Protein AF-A0A3B4A2V1-F1 (afdb_monomer_lite)

InterPro doma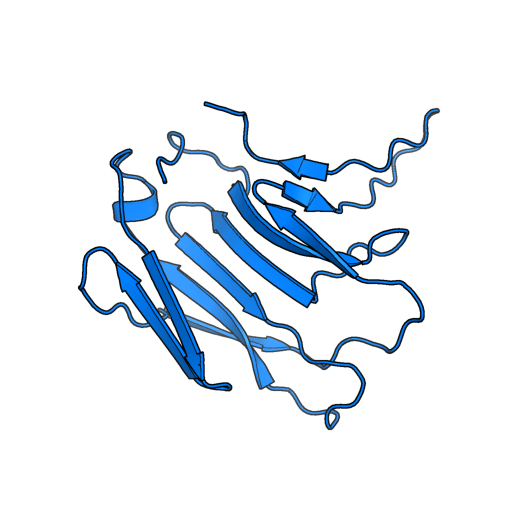ins:
  IPR013320 Concanavalin A-like lectin/glucanase domain superfamily [SSF49899] (9-114)

Foldseek 3Di:
DFADAPPQDKWWFKFKAFPDDDQGTCWTWIDHPQKIKIAHAAAQPDPFDWAWGIFIFRHVVNHPRDDWDWDWDPPPPDIWIDINRDTTHTPDTGTDTHDHDDPTDIDMDGQWGFDDDDDPDDDDDRDTDGDDDD

Structure (mmCIF, N/CA/C/O backbone):
data_AF-A0A3B4A2V1-F1
#
_entry.id   AF-A0A3B4A2V1-F1
#
loop_
_atom_site.group_PDB
_atom_site.id
_atom_site.type_symbol
_atom_site.label_atom_id
_atom_site.label_alt_id
_atom_site.label_comp_id
_atom_site.label_asym_id
_atom_site.label_entity_id
_atom_site.label_seq_id
_atom_site.pdbx_PDB_ins_code
_atom_site.Cartn_x
_atom_site.Cartn_y
_atom_site.Cartn_z
_atom_site.occupancy
_atom_site.B_iso_or_equiv
_atom_site.auth_seq_id
_atom_site.auth_comp_id
_atom_site.auth_asym_id
_atom_site.auth_atom_id
_atom_site.pdbx_PDB_model_num
ATOM 1 N N . MET A 1 1 ? -6.634 9.029 7.904 1.00 63.88 1 MET A N 1
ATOM 2 C CA . MET A 1 1 ? -7.527 9.180 6.728 1.00 63.88 1 MET A CA 1
ATOM 3 C C . MET A 1 1 ? -8.879 8.585 7.078 1.00 63.88 1 MET A C 1
ATOM 5 O O . MET A 1 1 ? -8.893 7.693 7.912 1.00 63.88 1 MET A O 1
ATOM 9 N N . ARG A 1 2 ? -9.983 9.081 6.507 1.00 62.19 2 ARG A N 1
ATOM 10 C CA . ARG A 1 2 ? -11.328 8.539 6.753 1.00 62.19 2 ARG A CA 1
ATOM 11 C C . ARG A 1 2 ? -11.772 7.699 5.555 1.00 62.19 2 ARG A C 1
ATOM 13 O O . ARG A 1 2 ? -11.756 8.213 4.442 1.00 62.19 2 ARG A O 1
ATOM 20 N N . HIS A 1 3 ? -12.169 6.452 5.787 1.00 64.88 3 HIS A N 1
ATOM 21 C CA . HIS A 1 3 ? -12.595 5.513 4.741 1.00 64.88 3 HIS A CA 1
ATOM 22 C C . HIS A 1 3 ? -14.117 5.507 4.541 1.00 64.88 3 HIS A C 1
ATOM 24 O O . HIS A 1 3 ? -14.880 5.769 5.481 1.00 64.88 3 HIS A O 1
ATOM 30 N N . GLY A 1 4 ? -14.570 5.228 3.315 1.00 53.62 4 GLY A N 1
ATOM 31 C CA . GLY A 1 4 ? -15.993 5.158 2.979 1.00 53.62 4 GLY A CA 1
ATOM 32 C C . GLY A 1 4 ? -16.671 3.879 3.507 1.00 53.62 4 GLY A C 1
ATOM 33 O O . GLY A 1 4 ? -16.015 2.861 3.719 1.00 53.62 4 GLY A O 1
ATOM 34 N N . PRO A 1 5 ? -17.999 3.877 3.740 1.00 44.62 5 PRO A N 1
ATOM 35 C CA . PRO A 1 5 ? -18.718 2.662 4.124 1.00 44.62 5 PRO A CA 1
ATOM 36 C C . PRO A 1 5 ? -18.693 1.612 3.012 1.00 44.62 5 PRO A C 1
ATOM 38 O O . PRO A 1 5 ? -19.208 1.869 1.929 1.00 44.62 5 PRO A O 1
ATOM 41 N N . GLY A 1 6 ? -18.210 0.404 3.319 1.00 51.41 6 GLY A N 1
ATOM 42 C CA . GLY A 1 6 ? -18.512 -0.797 2.533 1.00 51.41 6 GLY A CA 1
ATOM 43 C C . GLY A 1 6 ? -18.170 -0.703 1.045 1.00 51.41 6 GLY A C 1
ATOM 44 O O . GLY A 1 6 ? -18.875 -1.292 0.227 1.00 51.41 6 GLY A O 1
ATOM 45 N N . ALA A 1 7 ? -17.122 0.034 0.678 1.00 51.72 7 ALA A N 1
ATOM 46 C CA . ALA A 1 7 ? -16.687 0.068 -0.704 1.00 51.72 7 ALA A CA 1
ATOM 47 C C . ALA A 1 7 ? -16.136 -1.319 -1.074 1.00 51.72 7 ALA A C 1
ATOM 49 O O . ALA A 1 7 ? -15.050 -1.717 -0.658 1.00 51.72 7 ALA A O 1
ATOM 50 N N . HIS A 1 8 ? -16.885 -2.057 -1.896 1.00 57.56 8 HIS A N 1
ATOM 51 C CA . HIS A 1 8 ? -16.335 -3.169 -2.677 1.00 57.56 8 HIS A CA 1
ATOM 52 C C . HIS A 1 8 ? -15.200 -2.702 -3.600 1.00 57.56 8 HIS A C 1
ATOM 54 O O . HIS A 1 8 ? -14.502 -3.520 -4.190 1.00 57.56 8 HIS A O 1
ATOM 60 N N . GLU A 1 9 ? -15.027 -1.395 -3.759 1.00 71.69 9 GLU A N 1
ATOM 61 C CA . GLU A 1 9 ? -14.008 -0.793 -4.593 1.00 71.69 9 GLU A CA 1
ATOM 62 C C . GLU A 1 9 ? -12.686 -0.635 -3.837 1.00 71.69 9 GLU A C 1
ATOM 64 O O . GLU A 1 9 ? -12.616 -0.593 -2.609 1.00 71.69 9 GLU A O 1
ATOM 69 N N . LYS A 1 10 ? -11.596 -0.631 -4.597 1.00 84.25 10 LYS A N 1
ATOM 70 C CA . LYS A 1 10 ? -10.239 -0.459 -4.085 1.00 84.25 10 LYS A CA 1
ATOM 71 C C . LYS A 1 10 ? -9.976 1.032 -3.863 1.00 84.25 10 LYS A C 1
ATOM 73 O O . LYS A 1 10 ? -9.951 1.802 -4.819 1.00 84.25 10 LYS A O 1
ATOM 78 N N . GLU A 1 11 ? -9.709 1.420 -2.624 1.00 87.56 11 GLU A N 1
ATOM 79 C CA . GLU A 1 11 ? -9.360 2.788 -2.243 1.00 87.56 11 GLU A CA 1
ATOM 80 C C . GLU A 1 11 ? -7.835 2.970 -2.262 1.00 87.56 11 GLU A C 1
ATOM 82 O O . GLU A 1 11 ? -7.129 2.503 -1.368 1.00 87.56 11 GLU A O 1
ATOM 87 N N . THR A 1 12 ? -7.296 3.635 -3.286 1.00 90.06 12 THR A N 1
ATOM 88 C CA . THR A 1 12 ? -5.845 3.874 -3.380 1.00 90.06 12 THR A CA 1
ATOM 89 C C . THR A 1 12 ? -5.423 5.025 -2.470 1.00 90.06 12 THR A C 1
ATOM 91 O O . THR A 1 12 ? -5.947 6.126 -2.598 1.00 90.06 12 THR A O 1
ATOM 94 N N . ILE A 1 13 ? -4.435 4.800 -1.600 1.00 93.00 13 ILE A N 1
ATOM 95 C CA . ILE A 1 13 ? -3.834 5.838 -0.747 1.00 93.00 13 ILE A CA 1
ATOM 96 C C . ILE A 1 13 ? -2.684 6.503 -1.492 1.00 93.00 13 ILE A C 1
ATOM 98 O O . ILE A 1 13 ? -2.660 7.720 -1.661 1.00 93.00 13 ILE A O 1
ATOM 102 N N . LEU A 1 14 ? -1.744 5.694 -1.975 1.00 94.25 14 LEU A N 1
ATOM 103 C CA . LEU A 1 14 ? -0.671 6.132 -2.855 1.00 94.25 14 LEU A CA 1
ATOM 104 C C . LEU A 1 14 ? -0.304 5.022 -3.830 1.00 94.25 14 LEU A C 1
ATOM 106 O O . LEU A 1 14 ? -0.496 3.836 -3.551 1.00 94.25 14 LEU A O 1
ATOM 110 N N . CYS A 1 15 ? 0.229 5.414 -4.977 1.00 94.31 15 CYS A N 1
ATOM 111 C CA . CYS A 1 15 ? 0.678 4.481 -5.991 1.00 94.31 15 CYS A CA 1
ATOM 112 C C . CYS A 1 15 ? 1.860 5.055 -6.751 1.00 94.31 15 CYS A C 1
ATOM 114 O O . CYS A 1 15 ? 1.768 6.159 -7.284 1.00 94.31 15 CYS A O 1
ATOM 116 N N . ASN A 1 16 ? 2.944 4.295 -6.825 1.00 94.75 16 ASN A N 1
ATOM 117 C CA . ASN A 1 16 ? 3.993 4.501 -7.800 1.00 94.75 16 ASN A CA 1
ATOM 118 C C . ASN A 1 16 ? 3.833 3.455 -8.897 1.00 94.75 16 ASN A C 1
ATOM 120 O O . ASN A 1 16 ? 3.955 2.247 -8.671 1.00 94.75 16 ASN A O 1
ATOM 124 N N . SER A 1 17 ? 3.504 3.939 -10.081 1.00 92.19 17 SER A N 1
ATOM 125 C CA . SER A 1 17 ? 3.284 3.119 -11.259 1.00 92.19 17 SER A CA 1
ATOM 126 C C . SER A 1 17 ? 4.040 3.692 -12.438 1.00 92.19 17 SER A C 1
ATOM 128 O O . SER A 1 17 ? 4.451 4.850 -12.413 1.00 92.19 17 SER A O 1
ATOM 130 N N . ASP A 1 18 ? 4.170 2.916 -13.503 1.00 89.88 18 ASP A N 1
ATOM 131 C CA . ASP A 1 18 ? 4.551 3.480 -14.793 1.00 89.88 18 ASP A CA 1
ATOM 132 C C . ASP A 1 18 ? 3.615 4.642 -15.165 1.00 89.88 18 ASP A C 1
ATOM 134 O O . ASP A 1 18 ? 2.407 4.609 -14.912 1.00 89.88 18 ASP A O 1
ATOM 138 N N . LYS A 1 19 ? 4.192 5.690 -15.748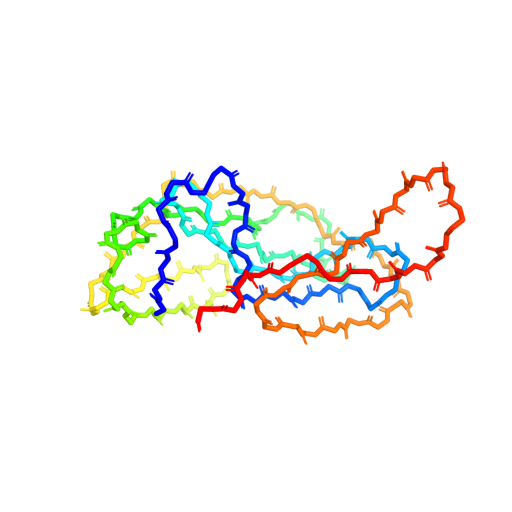 1.00 83.75 19 LYS A N 1
ATOM 139 C CA . LYS A 1 19 ? 3.482 6.921 -16.111 1.00 83.75 19 LYS A CA 1
ATOM 140 C C . LYS A 1 19 ? 2.556 6.744 -17.317 1.00 83.75 19 LYS A C 1
ATOM 142 O O . LYS A 1 19 ? 1.615 7.514 -17.488 1.00 83.75 19 LYS A O 1
ATOM 147 N N . THR A 1 20 ? 2.855 5.779 -18.183 1.00 80.38 20 THR A N 1
ATOM 148 C CA . THR A 1 20 ? 2.145 5.533 -19.444 1.00 80.38 20 THR A CA 1
ATOM 149 C C . THR A 1 20 ? 2.141 4.051 -19.789 1.00 80.38 20 THR A C 1
ATOM 151 O O . THR A 1 20 ? 2.999 3.310 -19.322 1.00 80.38 20 THR A O 1
ATOM 154 N N . GLU A 1 21 ? 1.235 3.660 -20.692 1.00 75.00 21 GLU A N 1
ATOM 155 C CA . GLU A 1 21 ? 1.136 2.339 -21.341 1.00 75.00 21 GLU A CA 1
ATOM 156 C C . GLU A 1 21 ? 0.866 1.176 -20.384 1.00 75.00 21 GLU A C 1
ATOM 158 O O . GLU A 1 21 ? -0.194 0.562 -20.410 1.00 75.00 21 GLU A O 1
ATOM 163 N N . MET A 1 22 ? 1.827 0.857 -19.533 1.00 71.62 22 MET A N 1
ATOM 164 C CA . MET A 1 22 ? 1.816 -0.326 -18.702 1.00 71.62 22 MET A CA 1
ATOM 165 C C . MET A 1 22 ? 1.162 -0.017 -17.355 1.00 71.62 22 MET A C 1
ATOM 167 O O . MET A 1 22 ? 1.490 0.949 -16.680 1.00 71.62 22 MET A O 1
ATOM 171 N N . ASN A 1 23 ? 0.247 -0.873 -16.910 1.00 76.19 23 ASN A N 1
ATOM 172 C CA . ASN A 1 23 ? -0.361 -0.775 -15.582 1.00 76.19 23 ASN A CA 1
ATOM 173 C C . ASN A 1 23 ? 0.510 -1.458 -14.506 1.00 76.19 23 ASN A C 1
ATOM 175 O O . ASN A 1 23 ? 0.032 -2.293 -13.737 1.00 76.19 23 ASN A O 1
ATOM 179 N N . ARG A 1 24 ? 1.824 -1.188 -14.511 1.00 87.88 24 ARG A N 1
ATOM 180 C CA . ARG A 1 24 ? 2.768 -1.805 -13.568 1.00 87.88 24 ARG A CA 1
ATOM 181 C C . ARG A 1 24 ? 2.926 -0.923 -12.347 1.00 87.88 24 ARG A C 1
ATOM 183 O O . ARG A 1 24 ? 3.427 0.193 -12.437 1.00 87.88 24 ARG A O 1
ATOM 190 N N . HIS A 1 25 ? 2.483 -1.440 -11.208 1.00 91.38 25 HIS A N 1
ATOM 191 C CA . HIS A 1 25 ? 2.651 -0.806 -9.904 1.00 91.38 25 HIS A CA 1
ATOM 192 C C . HIS A 1 25 ? 3.964 -1.313 -9.320 1.00 91.38 25 HIS A C 1
ATOM 194 O O . HIS A 1 25 ? 4.119 -2.520 -9.127 1.00 91.38 25 HIS A O 1
ATOM 200 N N . HIS A 1 26 ? 4.905 -0.399 -9.101 1.00 93.00 26 HIS A N 1
ATOM 201 C CA . HIS A 1 26 ? 6.190 -0.686 -8.463 1.00 93.00 26 HIS A CA 1
ATOM 202 C C . HIS A 1 26 ? 5.986 -0.770 -6.956 1.00 93.00 26 HIS A C 1
ATOM 204 O O . HIS A 1 26 ? 6.359 -1.755 -6.330 1.00 93.00 26 HIS A O 1
ATOM 210 N N . TYR A 1 27 ? 5.255 0.191 -6.395 1.00 95.12 27 TYR A N 1
ATOM 211 C CA . TYR A 1 27 ? 4.658 0.046 -5.076 1.00 95.12 27 TYR A CA 1
ATOM 212 C C . TYR A 1 27 ? 3.290 0.718 -5.010 1.00 95.12 27 TYR A C 1
ATOM 214 O O . TYR A 1 27 ? 3.026 1.712 -5.688 1.00 95.12 27 TYR A O 1
ATOM 222 N N . SER A 1 28 ? 2.395 0.189 -4.183 1.00 95.50 28 SER A N 1
ATOM 223 C CA . SER A 1 28 ? 1.096 0.812 -3.925 1.00 95.50 28 SER A CA 1
ATOM 224 C C . SER A 1 28 ? 0.622 0.513 -2.512 1.00 95.50 28 SER A C 1
ATOM 226 O O . SER A 1 28 ? 0.849 -0.581 -2.003 1.00 95.50 28 SER A O 1
ATOM 228 N N . LEU A 1 29 ? -0.057 1.477 -1.899 1.00 96.50 29 LEU A N 1
ATOM 229 C CA . LEU A 1 29 ? -0.725 1.318 -0.614 1.00 96.50 29 LEU A CA 1
ATOM 230 C C . LEU A 1 29 ? -2.208 1.603 -0.821 1.00 96.50 29 LEU A C 1
ATOM 232 O O . LEU A 1 29 ? -2.573 2.659 -1.347 1.00 96.50 29 LEU A O 1
ATOM 236 N N . TYR A 1 30 ? -3.063 0.667 -0.433 1.00 93.62 30 TYR A N 1
ATOM 237 C CA . TYR A 1 30 ? -4.498 0.790 -0.653 1.00 93.62 30 TYR A CA 1
ATOM 238 C C . TYR A 1 30 ? -5.309 0.071 0.417 1.00 93.62 30 TYR A C 1
ATOM 240 O O . TYR A 1 30 ? -4.822 -0.843 1.085 1.00 93.62 30 TYR A O 1
ATOM 248 N N . VAL A 1 31 ? -6.567 0.482 0.547 1.00 92.38 31 VAL A N 1
ATOM 249 C CA . VAL A 1 31 ? -7.557 -0.176 1.392 1.00 92.38 31 VAL A CA 1
ATOM 250 C C . VAL A 1 31 ? -8.600 -0.868 0.532 1.00 92.38 31 VAL A C 1
ATOM 252 O O . VAL A 1 31 ? -9.050 -0.350 -0.489 1.00 92.38 31 VAL A O 1
ATOM 255 N N . HIS A 1 32 ? -8.958 -2.085 0.924 1.00 89.06 32 HIS A N 1
ATOM 256 C CA . HIS A 1 32 ? -10.005 -2.853 0.269 1.00 89.06 32 HIS A CA 1
ATOM 257 C C . HIS A 1 32 ? -10.609 -3.851 1.258 1.00 89.06 32 HIS A C 1
ATOM 259 O O . HIS A 1 32 ? -9.890 -4.670 1.831 1.00 89.06 32 HIS A O 1
ATOM 265 N N . ASN A 1 33 ? -11.931 -3.811 1.456 1.00 88.25 33 ASN A N 1
ATOM 266 C CA . ASN A 1 33 ? -12.645 -4.720 2.363 1.00 88.25 33 ASN A CA 1
ATOM 267 C C . ASN A 1 33 ? -12.038 -4.786 3.786 1.00 88.25 33 ASN A C 1
ATOM 269 O O . ASN A 1 33 ? -11.745 -5.875 4.286 1.00 88.25 33 ASN A O 1
ATOM 273 N N . CYS A 1 34 ? -11.823 -3.629 4.427 1.00 90.44 34 CYS A N 1
ATOM 274 C CA . CYS A 1 34 ? -11.238 -3.503 5.779 1.00 90.44 34 CYS A CA 1
ATOM 275 C C . CYS A 1 34 ? -9.833 -4.100 5.920 1.00 90.44 34 CYS A C 1
ATOM 277 O O . CYS A 1 34 ? -9.406 -4.528 6.996 1.00 90.44 34 CYS A O 1
ATOM 279 N N . ARG A 1 35 ? -9.111 -4.170 4.805 1.00 93.25 35 ARG A N 1
ATOM 280 C CA . ARG A 1 35 ? -7.714 -4.569 4.778 1.00 93.25 35 ARG A CA 1
ATOM 281 C C . ARG A 1 35 ? -6.883 -3.422 4.260 1.00 93.25 35 ARG A C 1
ATOM 283 O O . ARG A 1 35 ? -7.287 -2.776 3.296 1.00 93.25 35 ARG A O 1
ATOM 290 N N . LEU A 1 36 ? -5.727 -3.224 4.875 1.00 95.88 36 LEU A N 1
ATOM 291 C CA . LEU A 1 36 ? -4.654 -2.418 4.314 1.00 95.88 36 LEU A CA 1
ATOM 292 C C . LEU A 1 36 ? -3.717 -3.362 3.567 1.00 95.88 36 LEU A C 1
ATOM 294 O O . LEU A 1 36 ? -3.357 -4.415 4.099 1.00 95.88 36 LEU A O 1
ATOM 298 N N . ILE A 1 37 ? -3.365 -3.011 2.335 1.00 97.00 37 ILE A N 1
ATOM 299 C CA . ILE A 1 37 ? -2.454 -3.795 1.508 1.00 97.00 37 ILE A CA 1
ATOM 300 C C . ILE A 1 37 ? -1.323 -2.895 1.029 1.00 97.00 37 ILE A C 1
ATOM 302 O O . ILE A 1 37 ? -1.574 -1.833 0.451 1.00 97.00 37 ILE A O 1
ATOM 306 N N . LEU A 1 38 ? -0.090 -3.351 1.247 1.00 97.69 38 LEU A N 1
ATOM 307 C CA . LEU A 1 38 ? 1.111 -2.808 0.626 1.00 97.69 38 LEU A CA 1
ATOM 308 C C . LEU A 1 38 ? 1.578 -3.774 -0.463 1.00 97.69 38 LEU A C 1
ATOM 310 O O . LEU A 1 38 ? 1.919 -4.910 -0.157 1.00 97.69 38 LEU A O 1
ATOM 314 N N . LEU A 1 39 ? 1.643 -3.298 -1.702 1.00 96.19 39 LEU A N 1
ATOM 315 C CA . LEU A 1 39 ? 2.407 -3.920 -2.783 1.00 96.19 39 LEU A CA 1
ATOM 316 C C . LEU A 1 39 ? 3.772 -3.229 -2.858 1.00 96.19 39 LEU A C 1
ATOM 318 O O . LEU A 1 39 ? 3.824 -2.001 -2.926 1.00 96.19 39 LEU A O 1
ATOM 322 N N . LEU A 1 40 ? 4.847 -4.006 -2.888 1.00 95.31 40 LEU A N 1
ATOM 323 C CA . LEU A 1 40 ? 6.236 -3.586 -3.026 1.00 95.31 40 LEU A CA 1
ATOM 324 C C . LEU A 1 40 ? 6.951 -4.572 -3.957 1.00 95.31 40 LEU A C 1
ATOM 326 O O . LEU A 1 40 ? 7.513 -5.574 -3.521 1.00 95.31 40 LEU A O 1
ATOM 330 N N . ARG A 1 41 ? 6.897 -4.307 -5.261 1.00 92.50 41 ARG A N 1
ATOM 331 C CA . ARG A 1 41 ? 7.583 -5.123 -6.263 1.00 92.50 41 ARG A CA 1
ATOM 332 C C . ARG A 1 41 ? 9.045 -4.738 -6.374 1.00 92.50 41 ARG A C 1
ATOM 334 O O . ARG A 1 41 ? 9.447 -3.627 -6.045 1.00 92.50 41 ARG A O 1
ATOM 341 N N . GLN A 1 42 ? 9.831 -5.683 -6.863 1.00 88.06 42 GLN A N 1
ATOM 342 C CA . GLN A 1 42 ? 11.275 -5.531 -6.930 1.00 88.06 42 GLN A CA 1
ATOM 343 C C . GLN A 1 42 ? 11.709 -4.906 -8.236 1.00 88.06 42 GLN A C 1
ATOM 345 O O . GLN A 1 42 ? 11.100 -5.147 -9.285 1.00 88.06 42 GLN A O 1
ATOM 350 N N . ASP A 1 43 ? 12.815 -4.175 -8.158 1.00 83.12 43 ASP A N 1
ATOM 351 C CA . ASP A 1 43 ? 13.441 -3.603 -9.330 1.00 83.12 43 ASP A CA 1
ATOM 352 C C . ASP A 1 43 ? 13.978 -4.687 -10.275 1.00 83.12 43 ASP A C 1
ATOM 354 O O . ASP A 1 43 ? 14.492 -5.714 -9.823 1.00 83.12 43 ASP A O 1
ATOM 358 N N . PRO A 1 44 ? 13.951 -4.440 -11.596 1.00 78.62 44 PRO A N 1
ATOM 359 C CA . PRO A 1 44 ? 14.438 -5.386 -12.598 1.00 78.62 44 PRO A CA 1
ATOM 360 C C . PRO A 1 44 ? 15.917 -5.774 -12.468 1.00 78.62 44 PRO A C 1
ATOM 362 O O . PRO A 1 44 ? 16.353 -6.730 -13.102 1.00 78.62 44 PRO A O 1
ATOM 365 N N . SER A 1 45 ? 16.714 -4.996 -11.729 1.00 80.19 45 SER A N 1
ATOM 366 C CA . SER A 1 45 ? 18.145 -5.247 -11.512 1.00 80.19 45 SER A CA 1
ATOM 367 C C . SER A 1 45 ? 18.436 -6.246 -10.391 1.00 80.19 45 SER A C 1
ATOM 369 O O . SER A 1 45 ? 19.593 -6.623 -10.203 1.00 80.19 45 SER A O 1
ATOM 371 N N . GLU A 1 46 ? 17.424 -6.628 -9.615 1.00 76.75 46 GLU A N 1
ATOM 372 C CA . GLU A 1 46 ? 17.556 -7.605 -8.539 1.00 76.75 46 GLU A CA 1
ATOM 373 C C . GLU A 1 46 ? 17.732 -9.029 -9.081 1.00 76.75 46 GLU A C 1
ATOM 375 O O . GLU A 1 46 ? 17.362 -9.347 -10.210 1.00 76.75 46 GLU A O 1
ATOM 380 N N . ALA A 1 47 ? 18.300 -9.911 -8.255 1.00 78.19 47 ALA A N 1
ATOM 381 C CA . ALA A 1 47 ? 18.407 -11.325 -8.600 1.00 78.19 47 ALA A CA 1
ATOM 382 C C . ALA A 1 47 ? 17.018 -11.937 -8.847 1.00 78.19 47 ALA A C 1
ATOM 384 O O . ALA A 1 47 ? 16.080 -11.667 -8.098 1.00 78.19 47 ALA A O 1
ATOM 385 N N . GLU A 1 48 ? 16.934 -12.807 -9.854 1.00 77.31 48 GLU A N 1
ATOM 386 C CA . GLU A 1 48 ? 15.735 -13.509 -10.326 1.00 77.31 48 GLU A CA 1
ATOM 387 C C . GLU A 1 48 ? 15.180 -14.536 -9.315 1.00 77.31 48 GLU A C 1
ATOM 389 O O . GLU A 1 48 ? 15.131 -15.737 -9.574 1.00 77.31 48 GLU A O 1
ATOM 394 N N . ASN A 1 49 ? 14.769 -14.072 -8.137 1.00 83.56 49 ASN A N 1
ATOM 395 C CA . ASN A 1 49 ? 14.223 -14.892 -7.063 1.00 83.56 49 ASN A CA 1
ATOM 396 C C . ASN A 1 49 ? 12.914 -14.296 -6.548 1.00 83.56 49 ASN A C 1
ATOM 398 O O . ASN A 1 49 ? 12.769 -13.078 -6.466 1.00 83.56 49 ASN A O 1
ATOM 402 N N . TYR A 1 50 ? 11.996 -15.167 -6.133 1.00 85.06 50 TYR A N 1
ATOM 403 C CA . TYR A 1 50 ? 10.804 -14.760 -5.399 1.00 85.06 50 TYR A CA 1
ATOM 404 C C . TYR A 1 50 ? 11.201 -14.147 -4.059 1.00 85.06 50 TYR A C 1
ATOM 406 O O . TYR A 1 50 ? 12.034 -14.691 -3.330 1.00 85.06 50 TYR A O 1
ATOM 414 N N . LYS A 1 51 ? 10.620 -12.991 -3.757 1.00 89.81 51 LYS A N 1
ATOM 415 C CA . LYS A 1 51 ? 10.816 -12.279 -2.495 1.00 89.81 51 LYS A CA 1
ATOM 416 C C . LYS A 1 51 ? 9.487 -11.622 -2.083 1.00 89.81 51 LYS A C 1
ATOM 418 O O . LYS A 1 51 ? 8.637 -11.401 -2.951 1.00 89.81 51 LYS A O 1
ATOM 423 N N . PRO A 1 52 ? 9.293 -11.299 -0.790 1.00 94.31 52 PRO A N 1
ATOM 424 C CA . PRO A 1 52 ? 8.066 -10.675 -0.298 1.00 94.31 52 PRO A CA 1
ATOM 425 C C . PRO A 1 52 ? 7.683 -9.429 -1.097 1.00 94.31 52 PRO A C 1
ATOM 427 O O . PRO A 1 52 ? 8.516 -8.546 -1.292 1.00 94.31 52 PRO A O 1
ATOM 430 N N . ALA A 1 53 ? 6.432 -9.377 -1.552 1.00 95.62 53 ALA A N 1
ATOM 431 C CA . ALA A 1 53 ? 5.950 -8.342 -2.457 1.00 95.62 53 ALA A CA 1
ATOM 432 C C . ALA A 1 53 ? 4.565 -7.804 -2.097 1.00 95.62 53 ALA A C 1
ATOM 434 O O . ALA A 1 53 ? 4.322 -6.625 -2.322 1.00 95.62 53 ALA A O 1
ATOM 435 N N . GLU A 1 54 ? 3.662 -8.599 -1.517 1.00 97.06 54 GLU A N 1
ATOM 436 C CA . GLU A 1 54 ? 2.387 -8.078 -1.005 1.00 97.06 54 GLU A CA 1
ATOM 437 C C . GLU A 1 54 ? 2.214 -8.414 0.465 1.00 97.06 54 GLU A C 1
ATOM 439 O O . GLU A 1 54 ? 2.376 -9.560 0.874 1.00 97.06 54 GLU A O 1
ATOM 444 N N . PHE A 1 55 ? 1.868 -7.406 1.257 1.00 98.12 55 PHE A N 1
ATOM 445 C CA . PHE A 1 55 ? 1.663 -7.510 2.694 1.00 98.12 55 PHE A CA 1
ATOM 446 C C . PHE A 1 55 ? 0.233 -7.094 3.009 1.00 98.12 55 PHE A C 1
ATOM 448 O O . PHE A 1 55 ? -0.205 -6.011 2.612 1.00 98.12 55 PHE A O 1
ATOM 455 N N . HIS A 1 56 ? -0.497 -7.951 3.721 1.00 97.81 56 HIS A N 1
ATOM 456 C CA . HIS A 1 56 ? -1.910 -7.745 4.007 1.00 97.81 56 HIS A CA 1
ATOM 457 C C . HIS A 1 56 ? -2.164 -7.695 5.510 1.00 97.81 56 HIS A C 1
ATOM 459 O O . HIS A 1 56 ? -1.873 -8.646 6.239 1.00 97.81 56 HIS A O 1
ATOM 465 N N . TRP A 1 57 ? -2.825 -6.630 5.954 1.00 98.00 57 TRP A N 1
ATOM 466 C CA . TRP A 1 57 ? -3.309 -6.473 7.323 1.00 98.00 57 TRP A CA 1
ATOM 467 C C . TRP A 1 57 ? -4.827 -6.398 7.328 1.00 98.00 57 TRP A C 1
ATOM 469 O O . TRP A 1 57 ? -5.422 -5.749 6.471 1.00 98.00 57 TRP A O 1
ATOM 479 N N . LYS A 1 58 ? -5.467 -7.047 8.301 1.00 94.88 58 LYS A N 1
ATOM 480 C CA . LYS A 1 58 ? -6.894 -6.865 8.574 1.00 94.88 58 LYS A CA 1
ATOM 481 C C . LYS A 1 58 ? -7.020 -5.843 9.698 1.00 94.88 58 LYS A C 1
ATOM 483 O O . LYS A 1 58 ? -6.508 -6.098 10.783 1.00 94.88 58 LYS A O 1
ATOM 488 N N . LEU A 1 59 ? -7.669 -4.715 9.425 1.00 93.88 59 LEU A N 1
ATOM 489 C CA . LEU A 1 59 ? -7.726 -3.569 10.330 1.00 93.88 59 LEU A CA 1
ATOM 490 C C . LEU A 1 59 ? -9.173 -3.102 10.454 1.00 93.88 59 LEU A C 1
ATOM 492 O O . LEU A 1 59 ? -9.753 -2.619 9.481 1.00 93.88 59 LEU A O 1
ATOM 496 N N . ASP A 1 60 ? -9.747 -3.201 11.648 1.00 91.12 60 ASP A N 1
ATOM 497 C CA . ASP A 1 60 ? -11.100 -2.690 11.897 1.00 91.12 60 ASP A CA 1
ATOM 498 C C . ASP A 1 60 ? -11.141 -1.153 11.744 1.00 91.12 60 ASP A C 1
ATOM 500 O O . ASP A 1 60 ? -12.107 -0.602 11.217 1.00 91.12 60 ASP A O 1
ATOM 504 N N . GLN A 1 61 ? -10.021 -0.490 12.056 1.00 91.25 61 GLN A N 1
ATOM 505 C CA . GLN A 1 61 ? -9.757 0.946 11.880 1.00 91.25 61 GLN A CA 1
ATOM 506 C C . GLN A 1 61 ? -9.866 1.410 10.420 1.00 91.25 61 GLN A C 1
ATOM 508 O O . GLN A 1 61 ? -10.125 2.570 10.127 1.00 91.25 61 GLN A O 1
ATOM 513 N N . ALA A 1 62 ? -9.666 0.510 9.454 1.00 89.75 62 ALA A N 1
ATOM 514 C CA . ALA A 1 62 ? -9.824 0.861 8.044 1.00 89.75 62 ALA A CA 1
ATOM 515 C C . ALA A 1 62 ? -11.306 0.991 7.628 1.00 89.75 62 ALA A C 1
ATOM 517 O O . ALA A 1 62 ? -11.583 1.357 6.490 1.00 89.75 62 ALA A O 1
ATOM 518 N N . CYS A 1 63 ? -12.261 0.670 8.511 1.00 86.44 63 CYS A N 1
ATOM 519 C CA . CYS A 1 63 ? -13.691 0.596 8.197 1.00 86.44 63 CYS A CA 1
ATOM 520 C C . CYS A 1 63 ? -14.623 1.244 9.231 1.00 86.44 63 CYS A C 1
ATOM 522 O O . CYS A 1 63 ? -15.836 1.290 9.005 1.00 86.44 63 CYS A O 1
ATOM 524 N N . ASP A 1 64 ? -14.102 1.744 10.347 1.00 88.81 64 ASP A N 1
ATOM 525 C CA . ASP A 1 64 ? -14.909 2.340 11.419 1.00 88.81 64 ASP A CA 1
ATOM 526 C C . ASP A 1 64 ? -15.306 3.806 11.156 1.00 88.81 64 ASP A C 1
ATOM 528 O O . ASP A 1 64 ? -16.156 4.351 11.859 1.00 88.81 64 ASP A O 1
ATOM 532 N N . LYS A 1 65 ? -14.783 4.401 10.073 1.00 84.50 65 LYS A N 1
ATOM 533 C CA . LYS A 1 65 ? -15.015 5.788 9.631 1.00 84.50 65 LYS A CA 1
ATOM 534 C C . LYS A 1 65 ? -14.448 6.842 10.578 1.00 84.50 65 LYS A C 1
ATOM 536 O O . LYS A 1 65 ? -14.892 7.994 10.500 1.00 84.50 65 LYS A O 1
ATOM 541 N N . GLU A 1 66 ? -13.470 6.490 11.394 1.00 90.31 66 GLU A N 1
ATOM 542 C CA . GLU A 1 66 ? -12.747 7.437 12.228 1.00 90.31 66 GLU A CA 1
ATOM 543 C C . GLU A 1 66 ? -11.391 7.802 11.614 1.00 90.31 66 GLU A C 1
ATOM 545 O O . GLU A 1 66 ? -10.952 7.269 10.589 1.00 90.31 66 GLU A O 1
ATOM 550 N N . TRP A 1 67 ? -10.760 8.831 12.176 1.00 94.12 67 TRP A N 1
ATOM 551 C CA . TRP A 1 67 ? -9.427 9.239 11.755 1.00 94.12 67 TRP A CA 1
ATOM 552 C C . TRP A 1 67 ? -8.377 8.407 12.475 1.00 94.12 67 TRP A C 1
ATOM 554 O O . TRP A 1 67 ? -8.214 8.536 13.682 1.00 94.12 67 TRP A O 1
ATOM 564 N N . HIS A 1 68 ? -7.603 7.656 11.696 1.00 95.00 68 HIS A N 1
ATOM 565 C CA . HIS A 1 68 ? -6.467 6.889 12.205 1.00 95.00 68 HIS A CA 1
ATOM 566 C C . HIS A 1 68 ? -5.135 7.403 11.668 1.00 95.00 68 HIS A C 1
ATOM 568 O O . HIS A 1 68 ? -5.041 7.897 10.529 1.00 95.00 68 HIS A O 1
ATOM 574 N N . HIS A 1 69 ? -4.105 7.269 12.503 1.00 96.12 69 HIS A N 1
ATOM 575 C CA . HIS A 1 69 ? -2.712 7.529 12.176 1.00 96.12 69 HIS A CA 1
ATOM 576 C C . HIS A 1 69 ? -1.997 6.212 11.863 1.00 96.12 69 HIS A C 1
ATOM 578 O O . HIS A 1 69 ? -1.910 5.323 12.709 1.00 96.12 69 HIS A O 1
ATOM 584 N N . TYR A 1 70 ? -1.460 6.111 10.647 1.00 96.75 70 TYR A N 1
ATOM 585 C CA . TYR A 1 70 ? -0.746 4.934 10.160 1.00 96.75 70 TYR A CA 1
ATOM 586 C C . TYR A 1 70 ? 0.737 5.252 10.007 1.00 96.75 70 TYR A C 1
ATOM 588 O O . TYR A 1 70 ? 1.094 6.250 9.380 1.00 96.75 70 TYR A O 1
ATOM 596 N N . VAL A 1 71 ? 1.593 4.372 10.521 1.00 97.56 71 VAL A N 1
ATOM 597 C CA . VAL A 1 71 ? 3.036 4.390 10.269 1.00 97.56 71 VAL A CA 1
ATOM 598 C C . VAL A 1 71 ? 3.421 3.056 9.654 1.00 97.56 71 VAL A C 1
ATOM 600 O O . VAL A 1 71 ? 3.174 2.004 10.240 1.00 97.56 71 VAL A O 1
ATOM 603 N N . LEU A 1 72 ? 4.019 3.109 8.469 1.00 96.94 72 LEU A N 1
ATOM 604 C CA . LEU A 1 72 ? 4.499 1.942 7.745 1.00 96.94 72 LEU A CA 1
ATOM 605 C C . LEU A 1 72 ? 6.016 2.065 7.589 1.00 96.94 72 LEU A C 1
ATOM 607 O O . LEU A 1 72 ? 6.493 2.937 6.864 1.00 96.94 72 LEU A O 1
ATOM 611 N N . ASN A 1 73 ? 6.760 1.193 8.263 1.00 96.94 73 ASN A N 1
ATOM 612 C CA . ASN A 1 73 ? 8.214 1.138 8.161 1.00 96.94 73 ASN A CA 1
ATOM 613 C C . ASN A 1 73 ? 8.612 -0.025 7.257 1.00 96.94 73 ASN A C 1
ATOM 615 O O . ASN A 1 73 ? 8.219 -1.164 7.503 1.00 96.94 73 ASN A O 1
ATOM 619 N N . VAL A 1 74 ? 9.405 0.266 6.228 1.00 95.50 74 VAL A N 1
ATOM 620 C CA . VAL A 1 74 ? 9.903 -0.727 5.274 1.00 95.50 74 VAL A CA 1
ATOM 621 C C . VAL A 1 74 ? 11.403 -0.896 5.492 1.00 95.50 74 VAL A C 1
ATOM 623 O O . VAL A 1 74 ? 12.198 -0.049 5.094 1.00 95.50 74 VAL A O 1
ATOM 626 N N . GLU A 1 75 ? 11.778 -2.005 6.119 1.00 93.94 75 GLU A N 1
ATOM 627 C CA . GLU A 1 75 ? 13.157 -2.467 6.297 1.00 93.94 75 GLU A CA 1
ATOM 628 C C . GLU A 1 75 ? 13.301 -3.796 5.556 1.00 93.94 75 GLU A C 1
ATOM 630 O O . GLU A 1 75 ? 13.307 -4.875 6.149 1.00 93.94 75 GLU A O 1
ATOM 635 N N . PHE A 1 76 ? 13.315 -3.713 4.224 1.00 88.00 76 PHE A N 1
ATOM 636 C CA . PHE A 1 76 ? 13.138 -4.870 3.351 1.00 88.00 76 PHE A CA 1
ATOM 637 C C . PHE A 1 76 ? 14.090 -6.038 3.701 1.00 88.00 76 PHE A C 1
ATOM 639 O O . PHE A 1 76 ? 15.296 -5.814 3.834 1.00 88.00 76 PHE A O 1
ATOM 646 N N . PRO A 1 77 ? 13.585 -7.288 3.815 1.00 90.25 77 PRO A N 1
ATOM 647 C CA . PRO A 1 77 ? 12.244 -7.761 3.432 1.00 90.25 77 PRO A CA 1
ATOM 648 C C . PRO A 1 77 ? 11.152 -7.589 4.502 1.00 90.25 77 PRO A C 1
ATOM 650 O O . PRO A 1 77 ? 10.027 -8.045 4.304 1.00 90.25 77 PRO A O 1
ATOM 653 N N . THR A 1 78 ? 11.462 -6.949 5.626 1.00 92.19 78 THR A N 1
ATOM 654 C CA . THR A 1 78 ? 10.537 -6.765 6.746 1.00 92.19 78 THR A CA 1
ATOM 655 C C . THR A 1 78 ? 9.723 -5.485 6.582 1.00 92.19 78 THR A C 1
ATOM 657 O O . THR A 1 78 ? 10.245 -4.433 6.208 1.00 92.19 78 THR A O 1
ATOM 660 N N . VAL A 1 79 ? 8.430 -5.560 6.897 1.00 97.00 79 VAL A N 1
ATOM 661 C CA . VAL A 1 79 ? 7.531 -4.404 6.919 1.00 97.00 79 VAL A CA 1
ATOM 662 C C . VAL A 1 79 ? 6.765 -4.390 8.233 1.00 97.00 79 VAL A C 1
ATOM 664 O O . VAL A 1 79 ? 6.095 -5.364 8.569 1.00 97.00 79 VAL A O 1
ATOM 667 N N . SER A 1 80 ? 6.837 -3.269 8.945 1.00 97.44 80 SER A N 1
ATOM 668 C CA . SER A 1 80 ? 6.176 -3.074 10.237 1.00 97.44 80 SER A CA 1
ATOM 669 C C . SER A 1 80 ? 5.067 -2.038 10.106 1.00 97.44 80 SER A C 1
ATOM 671 O O . SER A 1 80 ? 5.307 -0.929 9.619 1.00 97.44 80 SER A O 1
ATOM 673 N N . LEU A 1 81 ? 3.862 -2.384 10.564 1.00 98.38 81 LEU A N 1
ATOM 674 C CA . LEU A 1 81 ? 2.707 -1.490 10.580 1.00 98.38 81 LEU A CA 1
ATOM 675 C C . LEU A 1 81 ? 2.357 -1.086 12.011 1.00 98.38 81 LEU A C 1
ATOM 677 O O . LEU A 1 81 ? 2.179 -1.941 12.880 1.00 98.38 81 LEU A O 1
ATOM 681 N N . PHE A 1 82 ? 2.161 0.216 12.212 1.00 98.25 82 PHE A N 1
ATOM 682 C CA . PHE A 1 82 ? 1.585 0.775 13.426 1.00 98.25 82 PHE A CA 1
ATOM 683 C C . PHE A 1 82 ? 0.316 1.560 13.101 1.00 98.25 82 PHE A C 1
ATOM 685 O O . PHE A 1 82 ? 0.324 2.405 12.204 1.00 98.25 82 PHE A O 1
ATOM 692 N N . VAL A 1 83 ? -0.756 1.315 13.854 1.00 97.62 83 VAL A N 1
ATOM 693 C CA . VAL A 1 83 ? -2.014 2.071 13.776 1.00 97.62 83 VAL A CA 1
ATOM 694 C C . VAL A 1 83 ? -2.312 2.646 15.152 1.00 97.62 83 VAL A C 1
ATOM 696 O O . VAL A 1 83 ? -2.422 1.908 16.133 1.00 97.62 83 VAL A O 1
ATOM 699 N N . ASP A 1 84 ? -2.356 3.974 15.236 1.00 97.00 84 ASP A N 1
ATOM 700 C CA . ASP A 1 84 ? -2.537 4.729 16.484 1.00 97.00 84 ASP A CA 1
ATOM 701 C C . ASP A 1 84 ? -1.563 4.304 17.600 1.00 97.00 84 ASP A C 1
ATOM 703 O O . ASP A 1 84 ? -1.905 4.252 18.780 1.00 97.00 84 ASP A O 1
ATOM 707 N N . GLY A 1 85 ? -0.3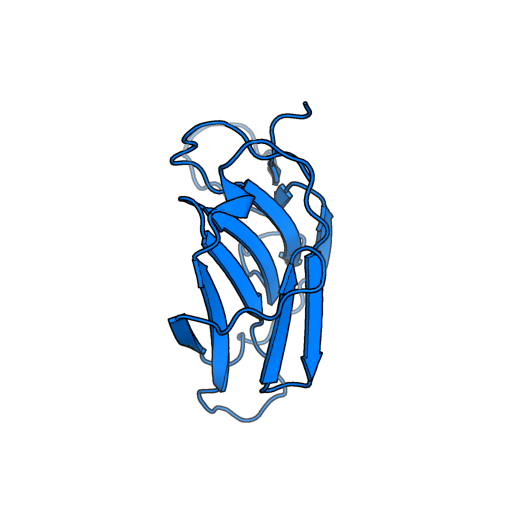28 3.967 17.212 1.00 97.00 85 GLY A N 1
ATOM 708 C CA . GLY A 1 85 ? 0.738 3.531 18.119 1.00 97.00 85 GLY A CA 1
ATOM 709 C C . GLY A 1 85 ? 0.747 2.035 18.455 1.00 97.00 85 GLY A C 1
ATOM 710 O O . GLY A 1 85 ? 1.687 1.584 19.105 1.00 97.00 85 GLY A O 1
ATOM 711 N N . ASN A 1 86 ? -0.236 1.255 17.997 1.00 97.56 86 ASN A N 1
ATOM 712 C CA . ASN A 1 86 ? -0.278 -0.197 18.193 1.00 97.56 86 ASN A CA 1
ATOM 713 C C . ASN A 1 86 ? 0.321 -0.931 16.993 1.00 97.56 86 ASN A C 1
ATOM 715 O O . ASN A 1 86 ? 0.049 -0.554 15.857 1.00 97.56 86 ASN A O 1
ATOM 719 N N . THR A 1 87 ? 1.086 -1.993 17.236 1.00 97.69 87 THR A N 1
ATOM 720 C CA . THR A 1 87 ? 1.686 -2.825 16.181 1.00 97.69 87 THR A CA 1
ATOM 721 C C . THR A 1 87 ? 0.684 -3.830 15.616 1.00 97.69 87 THR A C 1
ATOM 723 O O . THR A 1 87 ? -0.066 -4.449 16.371 1.00 97.69 87 THR A O 1
ATOM 726 N N . PHE A 1 88 ? 0.716 -4.036 14.298 1.00 97.44 88 PHE A N 1
ATOM 727 C CA . PHE A 1 88 ? -0.097 -5.031 13.599 1.00 97.44 88 PHE A CA 1
ATOM 728 C C . PHE A 1 88 ? 0.769 -5.926 12.713 1.00 97.44 88 PHE A C 1
ATOM 730 O O . PHE A 1 88 ? 1.467 -5.451 11.817 1.00 97.44 88 PHE A O 1
ATOM 737 N N . GLU A 1 89 ? 0.660 -7.236 12.923 1.00 96.38 89 GLU A N 1
ATOM 738 C CA . GLU A 1 89 ? 1.316 -8.234 12.078 1.00 96.38 89 GLU A CA 1
ATOM 739 C C . GLU A 1 89 ? 0.499 -8.499 10.805 1.00 96.38 89 GLU A C 1
ATOM 741 O O . GLU A 1 89 ? -0.739 -8.557 10.867 1.00 96.38 89 GLU A O 1
ATOM 746 N N . PRO A 1 90 ? 1.152 -8.668 9.642 1.00 96.88 90 PRO A N 1
ATOM 747 C CA . PRO A 1 90 ? 0.453 -9.055 8.428 1.00 96.88 90 PRO A CA 1
ATOM 748 C C . PRO A 1 90 ? -0.083 -10.483 8.575 1.00 96.88 90 PRO A C 1
ATOM 750 O O . PRO A 1 90 ? 0.617 -11.387 9.026 1.00 96.88 90 PRO A O 1
ATOM 753 N N . PHE A 1 91 ? -1.329 -10.714 8.161 1.00 96.44 91 PHE A N 1
ATOM 754 C CA . PHE A 1 91 ? -1.910 -12.064 8.173 1.00 96.44 91 PHE A CA 1
ATOM 755 C C . PHE A 1 91 ? -1.513 -12.877 6.934 1.00 96.44 91 PHE A C 1
ATOM 757 O O . PHE A 1 91 ? -1.639 -14.101 6.929 1.00 96.44 91 PHE A O 1
ATOM 764 N N . LEU A 1 92 ? -1.094 -12.194 5.868 1.00 96.88 92 LEU A N 1
ATOM 765 C CA . LEU A 1 92 ? -0.647 -12.790 4.618 1.00 96.88 92 LEU A CA 1
ATOM 766 C C . LEU A 1 92 ? 0.488 -11.946 4.047 1.00 96.88 92 LEU A C 1
ATOM 768 O O . LEU A 1 92 ? 0.369 -10.723 3.944 1.00 96.88 92 LEU A O 1
ATOM 772 N N . VAL A 1 93 ? 1.556 -12.633 3.652 1.00 97.06 93 VAL A N 1
ATOM 773 C CA . VAL A 1 93 ? 2.641 -12.084 2.848 1.00 97.06 93 VAL A CA 1
ATOM 774 C C . VAL A 1 93 ? 2.782 -12.972 1.619 1.00 97.06 93 VAL A C 1
ATOM 776 O O . VAL A 1 93 ? 2.963 -14.181 1.767 1.00 97.06 93 VAL A O 1
ATOM 779 N N . THR A 1 94 ? 2.653 -12.403 0.423 1.00 96.38 94 THR A N 1
ATOM 780 C CA . THR A 1 94 ? 2.890 -13.129 -0.831 1.00 96.38 94 THR A CA 1
ATOM 781 C C . THR A 1 94 ? 4.180 -12.659 -1.472 1.00 96.38 94 THR A C 1
ATOM 783 O O . THR A 1 94 ? 4.585 -11.503 -1.332 1.00 96.38 94 THR A O 1
ATOM 786 N N . GLU A 1 95 ? 4.824 -13.566 -2.189 1.00 93.88 95 GLU A N 1
ATOM 787 C CA . GLU A 1 95 ? 6.049 -13.287 -2.924 1.00 93.88 95 GLU A CA 1
ATOM 788 C C . GLU A 1 95 ? 5.731 -13.048 -4.400 1.00 93.88 95 GLU A C 1
ATOM 790 O O . GLU A 1 95 ? 4.784 -13.624 -4.938 1.00 93.88 95 GLU A O 1
ATOM 795 N N . ASP A 1 96 ? 6.529 -12.210 -5.053 1.00 90.62 96 ASP A N 1
ATOM 796 C CA . ASP A 1 96 ? 6.434 -11.952 -6.491 1.00 90.62 96 ASP A CA 1
ATOM 797 C C . ASP A 1 96 ? 7.838 -11.956 -7.104 1.00 90.62 96 ASP A C 1
ATOM 799 O O . ASP A 1 96 ? 8.853 -11.860 -6.403 1.00 90.62 96 ASP A O 1
ATOM 803 N N . TYR A 1 97 ? 7.886 -12.107 -8.420 1.00 87.50 97 TYR A N 1
ATOM 804 C CA . TYR A 1 97 ? 9.117 -12.033 -9.189 1.00 87.50 97 TYR A CA 1
ATOM 805 C C . TYR A 1 97 ? 9.472 -10.562 -9.483 1.00 87.50 97 TYR A C 1
ATOM 807 O O . TYR A 1 97 ? 8.567 -9.720 -9.552 1.00 87.50 97 TYR A O 1
ATOM 815 N N . PRO A 1 98 ? 10.760 -10.214 -9.679 1.00 87.25 98 PRO A N 1
ATOM 816 C CA . PRO A 1 98 ? 11.139 -8.868 -10.087 1.00 87.25 98 PRO A CA 1
ATOM 817 C C . PRO A 1 98 ? 10.380 -8.382 -11.321 1.00 87.25 98 PRO A C 1
ATOM 819 O O . PRO A 1 98 ? 10.076 -9.147 -12.242 1.00 87.25 98 PRO A O 1
ATOM 822 N N . LEU A 1 99 ? 10.091 -7.082 -11.365 1.00 88.06 99 LEU A N 1
ATOM 823 C CA . LEU A 1 99 ? 9.481 -6.492 -12.547 1.00 88.06 99 LEU A CA 1
ATOM 824 C C . LEU A 1 99 ? 10.403 -6.665 -13.755 1.00 88.06 99 LEU A C 1
ATOM 826 O O . LEU A 1 99 ? 11.616 -6.498 -13.671 1.00 88.06 99 LEU A O 1
ATOM 830 N N . HIS A 1 100 ? 9.822 -6.932 -14.922 1.00 87.12 100 HIS A N 1
ATOM 831 C CA . HIS A 1 100 ? 10.591 -6.896 -16.162 1.00 87.12 100 HIS A CA 1
ATOM 832 C C . HIS A 1 100 ? 11.150 -5.490 -16.415 1.00 87.12 100 HIS A C 1
ATOM 834 O O . HIS A 1 100 ? 10.483 -4.480 -16.164 1.00 87.12 100 HIS A O 1
ATOM 840 N N . ALA A 1 101 ? 12.359 -5.414 -16.969 1.00 86.56 101 ALA A N 1
ATOM 841 C CA . ALA A 1 101 ? 12.963 -4.139 -17.331 1.00 86.56 101 ALA A CA 1
ATOM 842 C C . ALA A 1 101 ? 12.095 -3.380 -18.348 1.00 86.56 101 ALA A C 1
ATOM 844 O O . ALA A 1 101 ? 11.558 -3.954 -19.296 1.00 86.56 101 ALA A O 1
ATOM 845 N N . SER A 1 102 ? 11.974 -2.070 -18.155 1.00 85.94 102 SER A N 1
ATOM 846 C CA . SER A 1 102 ? 11.267 -1.162 -19.057 1.00 85.94 102 SER A CA 1
ATOM 847 C C . SER A 1 102 ? 11.955 0.195 -19.063 1.00 85.94 102 SER A C 1
ATOM 849 O O . SER A 1 102 ? 12.716 0.519 -18.155 1.00 85.94 102 SER A O 1
ATOM 851 N N . LYS A 1 103 ? 11.681 0.987 -20.099 1.00 87.62 103 LYS A N 1
ATOM 852 C CA . LYS A 1 103 ? 12.188 2.356 -20.260 1.00 87.62 103 LYS A CA 1
ATOM 853 C C . LYS A 1 103 ? 11.147 3.420 -19.895 1.00 87.62 103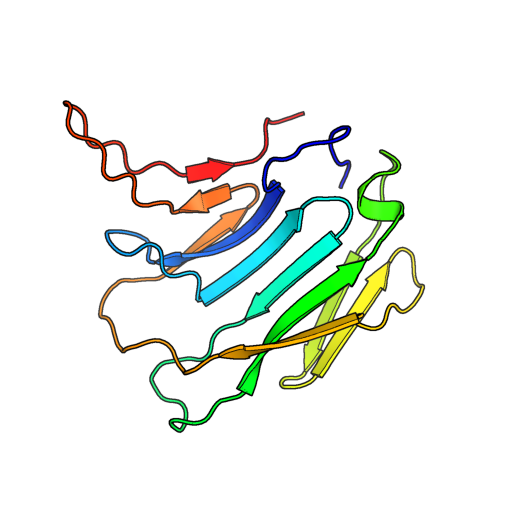 LYS A C 1
ATOM 855 O O . LYS A 1 103 ? 11.364 4.594 -20.175 1.00 87.62 103 LYS A O 1
ATOM 860 N N . ILE A 1 104 ? 10.012 3.008 -19.333 1.00 88.38 104 ILE A N 1
ATOM 861 C CA . ILE A 1 104 ? 8.931 3.911 -18.938 1.00 88.38 104 ILE A CA 1
ATOM 862 C C . ILE A 1 104 ? 9.254 4.494 -17.563 1.00 88.38 104 ILE A C 1
ATOM 864 O O . ILE A 1 104 ? 9.567 3.759 -16.629 1.00 88.38 104 ILE A O 1
ATOM 868 N N . GLU A 1 105 ? 9.177 5.818 -17.446 1.00 89.06 105 GLU A N 1
ATOM 869 C CA . GLU A 1 105 ? 9.330 6.506 -16.165 1.00 89.06 105 GLU A CA 1
ATOM 870 C C . GLU A 1 105 ? 8.176 6.170 -15.218 1.00 89.06 105 GLU A C 1
ATOM 872 O O . GLU A 1 105 ? 7.020 6.059 -15.634 1.00 89.06 105 GLU A O 1
ATOM 877 N N . THR A 1 106 ? 8.476 6.083 -13.926 1.00 90.81 106 THR A N 1
ATOM 878 C CA . THR A 1 106 ? 7.456 5.924 -12.889 1.00 90.81 106 THR A CA 1
ATOM 879 C C . THR A 1 106 ? 6.911 7.265 -12.409 1.00 90.81 106 THR A C 1
ATOM 881 O O . THR A 1 106 ? 7.636 8.260 -12.371 1.00 90.81 106 THR A O 1
ATOM 884 N N . GLN A 1 107 ? 5.668 7.282 -11.941 1.00 90.88 107 GLN A N 1
ATOM 885 C CA . GLN A 1 107 ? 5.018 8.427 -11.320 1.00 90.88 107 GLN A CA 1
ATOM 886 C C . GLN A 1 107 ? 4.367 8.019 -9.995 1.00 90.88 107 GLN A C 1
ATOM 888 O O . GLN A 1 107 ? 3.585 7.073 -9.946 1.00 90.88 107 GLN A O 1
ATOM 893 N N . LEU A 1 108 ? 4.652 8.778 -8.932 1.00 93.81 108 LEU A N 1
ATOM 894 C CA . LEU A 1 108 ? 3.938 8.685 -7.660 1.00 93.81 108 LEU A CA 1
ATOM 895 C C . LEU A 1 108 ? 2.673 9.549 -7.703 1.00 93.81 108 LEU A C 1
ATOM 897 O O . LEU A 1 108 ? 2.737 10.735 -8.024 1.00 93.81 108 LEU A O 1
ATOM 901 N N . THR A 1 109 ? 1.543 8.963 -7.326 1.00 91.19 109 THR A N 1
ATOM 902 C CA . THR A 1 109 ? 0.247 9.637 -7.189 1.00 91.19 109 THR A CA 1
ATOM 903 C C . THR A 1 109 ? -0.338 9.358 -5.808 1.00 91.19 109 THR A C 1
ATOM 905 O O . THR A 1 109 ? -0.120 8.287 -5.243 1.00 91.19 109 THR A O 1
ATOM 908 N N . ILE A 1 110 ? -1.077 10.326 -5.262 1.00 92.00 110 ILE A N 1
ATOM 909 C CA . ILE A 1 110 ? -1.816 10.201 -4.000 1.00 92.00 110 ILE A CA 1
ATOM 910 C C . ILE A 1 110 ? -3.303 10.119 -4.322 1.00 92.00 110 ILE A C 1
ATOM 912 O O . ILE A 1 110 ? -3.802 10.861 -5.165 1.00 92.00 110 ILE A O 1
ATOM 916 N N . GLY A 1 111 ? -4.007 9.215 -3.651 1.00 89.12 111 GLY A N 1
ATOM 917 C CA . GLY A 1 111 ? -5.445 9.038 -3.804 1.00 89.12 111 GLY A CA 1
ATOM 918 C C . GLY A 1 111 ? -5.857 8.312 -5.080 1.00 89.12 111 GLY A C 1
ATOM 919 O O . GLY A 1 111 ? -7.042 8.073 -5.265 1.00 89.12 111 GLY A O 1
ATOM 920 N N . ALA A 1 112 ? -4.921 7.963 -5.965 1.00 87.19 112 ALA A N 1
ATOM 921 C CA . ALA A 1 112 ? -5.210 7.295 -7.224 1.00 87.19 112 ALA A CA 1
ATOM 922 C C . ALA A 1 112 ? -4.017 6.475 -7.723 1.00 87.19 112 ALA A C 1
ATOM 924 O O . ALA A 1 112 ? -2.885 6.676 -7.280 1.00 87.19 112 ALA A O 1
ATOM 925 N N . CYS A 1 113 ? -4.268 5.567 -8.664 1.00 85.19 113 CYS A N 1
ATOM 926 C CA . CYS A 1 113 ? -3.217 4.880 -9.410 1.00 85.19 113 CYS A CA 1
ATOM 927 C C . CYS A 1 113 ? -3.501 4.918 -10.911 1.00 85.19 113 CYS A C 1
ATOM 929 O O . CYS A 1 113 ? -4.664 4.978 -11.322 1.00 85.19 113 CYS A O 1
ATOM 931 N N . TRP A 1 114 ? -2.439 4.880 -11.716 1.00 84.62 114 TRP A N 1
ATOM 932 C CA . TRP A 1 114 ? -2.564 4.676 -13.152 1.00 84.62 114 TRP A CA 1
ATOM 933 C C . TRP A 1 114 ? -3.322 3.381 -13.438 1.00 84.62 114 TRP A C 1
ATOM 935 O O . TRP A 1 114 ? -3.080 2.362 -12.787 1.00 84.62 114 TRP A O 1
ATOM 945 N N . GLN A 1 115 ? -4.215 3.414 -14.424 1.00 74.12 115 GLN A N 1
ATOM 946 C CA . GLN A 1 115 ? -4.824 2.224 -15.000 1.00 74.12 115 GLN A CA 1
ATOM 947 C C . GLN A 1 115 ? -4.857 2.346 -16.522 1.00 74.12 115 GLN A C 1
ATOM 949 O O . GLN A 1 115 ? -5.321 3.347 -17.067 1.00 74.12 115 GLN A O 1
ATOM 954 N N . ASP A 1 116 ? -4.405 1.296 -17.207 1.00 66.88 116 ASP A N 1
ATOM 955 C CA . ASP A 1 116 ? -4.606 1.164 -18.648 1.00 66.88 116 ASP A CA 1
ATOM 956 C C . ASP A 1 116 ? -5.995 0.554 -18.897 1.00 66.88 116 ASP A C 1
ATOM 958 O O . ASP A 1 116 ? -6.228 -0.624 -18.610 1.00 66.88 116 ASP A O 1
ATOM 962 N N . TRP A 1 117 ? -6.950 1.361 -19.371 1.00 58.28 117 TRP A N 1
ATOM 963 C CA . TRP A 1 117 ? -8.260 0.871 -19.799 1.00 58.28 117 TRP A CA 1
ATOM 964 C C . TRP A 1 117 ? -8.147 0.405 -21.258 1.00 58.28 117 TRP A C 1
ATOM 966 O O . TRP A 1 117 ? -7.845 1.181 -22.162 1.00 58.28 117 TRP A O 1
ATOM 976 N N . LYS A 1 118 ? -8.399 -0.877 -21.533 1.00 46.34 118 LYS A N 1
ATOM 977 C CA . LYS A 1 118 ? -8.670 -1.323 -22.906 1.00 46.34 118 LYS A CA 1
ATOM 978 C C . LYS A 1 118 ? -10.167 -1.446 -23.089 1.00 46.34 118 LYS A C 1
ATOM 980 O O . LYS A 1 118 ? -10.732 -2.494 -22.795 1.00 46.34 118 LYS A O 1
ATOM 985 N N . ILE A 1 119 ? -10.814 -0.409 -23.606 1.00 46.81 119 ILE A N 1
ATOM 986 C CA . ILE A 1 119 ? -12.171 -0.548 -24.136 1.00 46.81 119 ILE A CA 1
ATOM 987 C C . ILE A 1 119 ? -12.230 0.078 -25.524 1.00 46.81 119 ILE A C 1
ATOM 989 O O . ILE A 1 119 ? -11.833 1.216 -25.775 1.00 46.81 119 ILE A O 1
ATOM 993 N N . ASN A 1 120 ? -12.746 -0.735 -26.438 1.00 43.03 120 ASN A N 1
ATOM 994 C CA . ASN A 1 120 ? -13.115 -0.369 -27.790 1.00 43.03 120 ASN A CA 1
ATOM 995 C C . ASN A 1 120 ? -14.215 0.704 -27.737 1.00 43.03 120 ASN A C 1
ATOM 997 O O . ASN A 1 120 ? -15.383 0.342 -27.671 1.00 43.03 120 ASN A O 1
ATOM 1001 N N . ASN A 1 121 ? -13.859 1.990 -27.688 1.00 38.66 121 ASN A N 1
ATOM 1002 C CA . ASN A 1 121 ? -14.555 3.114 -28.334 1.00 38.66 121 ASN A CA 1
ATOM 1003 C C . ASN A 1 121 ? -14.004 4.460 -27.830 1.00 38.66 121 ASN A C 1
ATOM 1005 O O . ASN A 1 121 ? -14.201 4.850 -26.686 1.00 38.66 121 ASN A O 1
ATOM 1009 N N . VAL A 1 122 ? -13.320 5.150 -28.746 1.00 45.34 122 VAL A N 1
ATOM 1010 C CA . VAL A 1 122 ? -13.206 6.610 -28.919 1.00 45.34 122 VAL A CA 1
ATOM 1011 C C . VAL A 1 122 ? -13.170 7.473 -27.647 1.00 45.34 122 VAL A C 1
ATOM 1013 O O . VAL A 1 122 ? -14.109 8.199 -27.356 1.00 45.34 122 VAL A O 1
ATOM 1016 N N . SER A 1 123 ? -12.032 7.455 -26.953 1.00 37.50 123 SER A N 1
ATOM 1017 C CA . SER A 1 123 ? -11.223 8.641 -26.607 1.00 37.50 123 SER A CA 1
ATOM 1018 C C . SER A 1 123 ? -10.155 8.205 -25.607 1.00 37.50 123 SER A C 1
ATOM 1020 O O . SER A 1 123 ? -10.477 7.802 -24.492 1.00 37.50 123 SER A O 1
ATOM 1022 N N . ASN A 1 124 ? -8.887 8.256 -26.015 1.00 45.06 124 ASN A N 1
ATOM 1023 C CA . ASN A 1 124 ? -7.745 8.006 -25.141 1.00 45.06 124 ASN A CA 1
ATOM 1024 C C . ASN A 1 124 ? -7.746 9.024 -23.995 1.00 45.06 124 ASN A C 1
ATOM 1026 O O . ASN A 1 124 ? -7.309 10.159 -24.172 1.00 45.06 124 ASN A O 1
ATOM 1030 N N . LEU A 1 125 ? -8.226 8.615 -22.826 1.00 42.31 125 LEU A N 1
ATOM 1031 C CA . LEU A 1 125 ? -7.994 9.308 -21.570 1.00 42.31 125 LEU A CA 1
ATOM 1032 C C . LEU A 1 125 ? -7.280 8.325 -20.658 1.00 42.31 125 LEU A C 1
ATOM 1034 O O . LEU A 1 125 ? -7.888 7.492 -20.000 1.00 42.31 125 LEU A O 1
ATOM 1038 N N . HIS A 1 126 ? -5.959 8.422 -20.696 1.00 52.28 126 HIS A N 1
ATOM 1039 C CA . HIS A 1 126 ? -5.044 8.057 -19.628 1.00 52.28 126 HIS A CA 1
ATOM 1040 C C . HIS A 1 126 ? -5.655 8.409 -18.260 1.00 52.28 126 HIS A C 1
ATOM 1042 O O . HIS A 1 126 ? -5.631 9.570 -17.851 1.00 52.28 126 HIS A O 1
ATOM 1048 N N . SER A 1 127 ? -6.299 7.440 -17.608 1.00 58.41 127 SER A N 1
ATOM 1049 C CA . SER A 1 127 ? -7.161 7.695 -16.455 1.00 58.41 127 SER A CA 1
ATOM 1050 C C . SER A 1 127 ? -6.541 7.153 -15.178 1.00 58.41 127 SER A C 1
ATOM 1052 O O . SER A 1 127 ? -6.165 5.985 -15.093 1.00 58.41 127 SER A O 1
ATOM 1054 N N . PHE A 1 128 ? -6.495 8.002 -14.161 1.00 62.38 128 PHE A N 1
ATOM 1055 C CA . PHE A 1 128 ? -6.242 7.587 -12.794 1.00 62.38 128 PHE A CA 1
ATOM 1056 C C . PHE A 1 128 ? -7.565 7.146 -12.161 1.00 62.38 128 PHE A C 1
ATOM 1058 O O . PHE A 1 128 ? -8.523 7.918 -12.149 1.00 62.38 128 PHE A O 1
ATOM 1065 N N . SER A 1 129 ? -7.629 5.927 -11.625 1.00 62.16 129 SER A N 1
ATOM 1066 C CA . SER A 1 129 ? -8.739 5.518 -10.755 1.00 62.16 129 SER A CA 1
ATOM 1067 C C . SER A 1 129 ? -8.401 5.936 -9.331 1.00 62.16 129 SER A C 1
ATOM 1069 O O . SER A 1 129 ? -7.372 5.496 -8.801 1.00 62.16 129 SER A O 1
ATOM 1071 N N . GLY A 1 130 ? -9.222 6.785 -8.721 1.00 59.19 130 GLY A N 1
ATOM 1072 C CA . GLY A 1 130 ? -8.919 7.365 -7.421 1.00 59.19 130 GLY A CA 1
ATOM 1073 C C . GLY A 1 130 ? -10.117 7.512 -6.501 1.00 59.19 130 GLY A C 1
ATOM 1074 O O . GLY A 1 130 ? -11.261 7.335 -6.909 1.00 59.19 130 GLY A O 1
ATOM 1075 N N . LEU A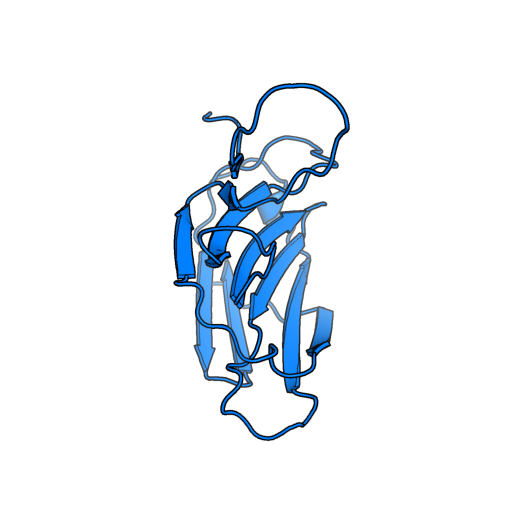 1 131 ? -9.811 7.824 -5.245 1.00 57.38 131 LEU A N 1
ATOM 1076 C CA . LEU A 1 131 ? -10.765 8.126 -4.190 1.00 57.38 131 LEU A CA 1
ATOM 1077 C C . LEU A 1 131 ? -11.751 9.215 -4.645 1.00 57.38 131 LEU A C 1
ATOM 1079 O O . LEU A 1 131 ? -11.315 10.228 -5.204 1.00 57.38 131 LEU A O 1
ATOM 1083 N N . PRO A 1 132 ? -13.056 9.081 -4.349 1.00 48.47 132 PRO A N 1
ATOM 1084 C CA . PRO A 1 132 ? -13.932 10.239 -4.347 1.00 48.47 132 PRO A CA 1
ATOM 1085 C C . PRO A 1 132 ? -13.404 11.214 -3.288 1.00 48.47 132 PRO A C 1
ATOM 1087 O O . PRO A 1 132 ? -13.243 10.850 -2.123 1.00 48.47 132 PRO A O 1
ATOM 1090 N N . LEU A 1 133 ? -13.076 12.437 -3.707 1.00 43.75 133 LEU A N 1
ATOM 1091 C CA . LEU A 1 133 ? -12.711 13.511 -2.787 1.00 43.75 133 LEU A CA 1
ATOM 1092 C C . LEU A 1 133 ? -13.891 13.727 -1.828 1.00 43.75 133 LEU A C 1
ATOM 1094 O O . LEU A 1 133 ? -14.991 14.051 -2.279 1.00 43.75 133 LEU A O 1
ATOM 1098 N N . VAL A 1 134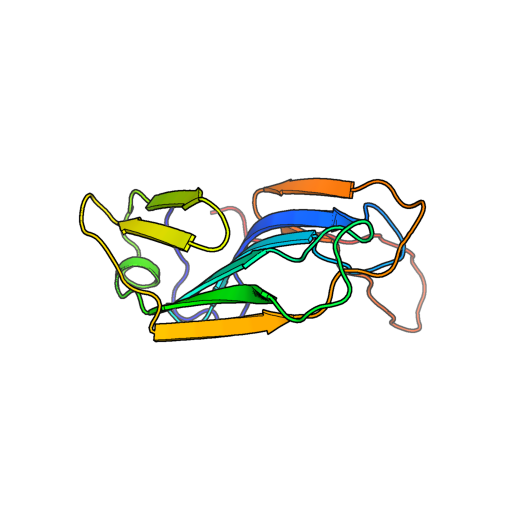 ? -13.661 13.474 -0.538 1.00 43.78 134 VAL A N 1
ATOM 1099 C CA . VAL A 1 134 ? -14.610 13.743 0.555 1.00 43.78 134 VAL A CA 1
ATOM 1100 C C . VAL A 1 134 ? -14.554 15.216 0.929 1.00 43.78 134 VAL A C 1
ATOM 1102 O O . VAL A 1 134 ? -13.421 15.738 1.041 1.00 43.78 134 VAL A O 1
#

Secondary structure (DSSP, 8-state):
-PPPTT-SS-EEEEEEEESSS---EEEEEEEETTEEEEEEPPPTTS-SS-EEEEEEEE-GGGTS-S---EEEEEETTEEEEEETTEEE--SEEEEEPPPPP--PPEEEEESEEEE----SSS----EEEEPPP-

pLDDT: mean 82.98, std 16.96, range [37.5, 98.38]

Sequence (134 aa):
MRHGPGAHEKETILCNSDKTEMNRHHYSLYVHNCRLILLLRQDPSEAENYKPAEFHWKLDQACDKEWHHYVLNVEFPTVSLFVDGNTFEPFLVTEDYPLHASKIETQLTIGACWQDWKINNVSNLHSFSGLPLV

Organism: NCBI:txid409849

Radius of gyration: 15.88 Å; chains: 1; bounding box: 37×29×47 Å